Protein AF-A0A3M1Z1S6-F1 (afdb_monomer_lite)

Radius of gyration: 21.09 Å; chains: 1; bounding box: 34×53×63 Å

Sequence (111 aa):
MEQWEYLSVFIQADTKDKSIREYLKQQWPDEKPKRYSPKALMPELNKLGAEGWELMHIEPVIQGGKDDILQGGNGRWTHVYFCVFKRRKTIPAVMPVDASGRPMHGRGGGD

Foldseek 3Di:
DWDKDKDKDKDFQACPDPVLVVVCCVVPVPDDDDGLDPSSRVVVVVVCVVVQKDWDDKDFFDQDPPSDTDDDPDDDDGRMIITMIMGTDPPPPDQDADVVRHRDDDDDDDD

Structure (mmCIF, N/CA/C/O backbone):
data_AF-A0A3M1Z1S6-F1
#
_entry.id   AF-A0A3M1Z1S6-F1
#
loop_
_atom_site.group_PDB
_atom_site.id
_atom_site.type_symbol
_atom_site.label_atom_id
_atom_site.label_alt_id
_atom_site.label_comp_id
_atom_site.label_asym_id
_atom_site.label_entity_id
_atom_site.label_seq_id
_atom_site.pdbx_PDB_ins_code
_atom_site.Cartn_x
_atom_site.Cartn_y
_atom_site.Cartn_z
_atom_site.occupancy
_atom_site.B_iso_or_equiv
_atom_site.auth_seq_id
_atom_site.auth_comp_id
_atom_site.auth_asym_id
_atom_site.auth_atom_id
_atom_site.pdbx_PDB_model_num
ATOM 1 N N . MET A 1 1 ? -22.328 -0.298 22.118 1.00 73.06 1 MET A N 1
ATOM 2 C CA . MET A 1 1 ? -22.142 0.494 20.882 1.00 73.06 1 MET A CA 1
ATOM 3 C C . MET A 1 1 ? -21.032 -0.152 20.082 1.00 73.06 1 MET A C 1
ATOM 5 O O . MET A 1 1 ? -20.071 -0.607 20.693 1.00 73.06 1 MET A O 1
ATOM 9 N N . GLU A 1 2 ? -21.173 -0.230 18.762 1.00 84.12 2 GLU A N 1
ATOM 10 C CA . GLU A 1 2 ? -20.087 -0.707 17.903 1.00 84.12 2 GLU A CA 1
ATOM 11 C C . GLU A 1 2 ? -18.905 0.274 17.981 1.00 84.12 2 GLU A C 1
ATOM 13 O O . GLU A 1 2 ? -19.100 1.487 17.912 1.00 84.12 2 GLU A O 1
ATOM 18 N N . GLN A 1 3 ? -17.691 -0.247 18.172 1.00 89.75 3 GLN A N 1
ATOM 19 C CA . GLN A 1 3 ? -16.453 0.534 18.154 1.00 89.75 3 GLN A CA 1
ATOM 20 C C . GLN A 1 3 ? -15.582 0.076 16.987 1.00 89.75 3 GLN A C 1
ATOM 22 O O . GLN A 1 3 ? -15.528 -1.115 16.673 1.00 89.75 3 GLN A O 1
ATOM 27 N N . TRP A 1 4 ? -14.884 1.026 16.374 1.00 93.56 4 TRP A N 1
ATOM 28 C CA . TRP A 1 4 ? -14.003 0.788 15.237 1.00 93.56 4 TRP A CA 1
ATOM 29 C C . TRP A 1 4 ? -12.553 1.047 15.624 1.00 93.56 4 TRP A C 1
ATOM 31 O O . TRP A 1 4 ? -12.252 1.963 16.389 1.00 93.56 4 TRP A O 1
ATOM 41 N N . GLU A 1 5 ? -11.668 0.224 15.084 1.00 95.06 5 GLU A N 1
ATOM 42 C CA . GLU A 1 5 ? -10.228 0.440 15.073 1.00 95.06 5 GLU A CA 1
ATOM 43 C C . GLU A 1 5 ? -9.827 0.876 13.662 1.00 95.06 5 GLU A C 1
ATOM 45 O O . GLU A 1 5 ? -10.342 0.326 12.686 1.00 95.06 5 GLU A O 1
ATOM 50 N N . TYR A 1 6 ? -8.939 1.864 13.558 1.00 96.50 6 TYR A N 1
ATOM 51 C CA . TYR A 1 6 ? -8.454 2.401 12.287 1.00 96.50 6 TYR A CA 1
ATOM 52 C C . TYR A 1 6 ? -6.954 2.169 12.158 1.00 96.50 6 TYR A C 1
ATOM 54 O O . TYR A 1 6 ? -6.217 2.325 13.130 1.00 96.50 6 TYR A O 1
ATOM 62 N N . LEU A 1 7 ? -6.516 1.839 10.947 1.00 96.94 7 LEU A N 1
ATOM 63 C CA . LEU A 1 7 ? -5.112 1.665 10.597 1.00 96.94 7 LEU A CA 1
ATOM 64 C C . LEU A 1 7 ? -4.788 2.558 9.402 1.00 96.94 7 LEU A C 1
ATOM 66 O O . LEU A 1 7 ? -5.442 2.473 8.366 1.00 96.94 7 LEU A O 1
ATOM 70 N N . SER A 1 8 ? -3.772 3.402 9.548 1.00 96.38 8 SER A N 1
ATOM 71 C CA . SER A 1 8 ? -3.231 4.247 8.482 1.00 96.38 8 SER A CA 1
ATOM 72 C C . SER A 1 8 ? -1.816 3.792 8.152 1.00 96.38 8 SER A C 1
ATOM 74 O O . SER A 1 8 ? -0.967 3.752 9.044 1.00 96.38 8 SER A O 1
ATOM 76 N N . VAL A 1 9 ? -1.554 3.449 6.894 1.00 95.94 9 VAL A N 1
ATOM 77 C CA . VAL A 1 9 ? -0.264 2.885 6.478 1.00 95.94 9 VAL A CA 1
ATOM 78 C C . VAL A 1 9 ? 0.103 3.325 5.065 1.00 95.94 9 VAL A C 1
ATOM 80 O O . VAL A 1 9 ? -0.762 3.501 4.206 1.00 95.94 9 VAL A O 1
ATOM 83 N N . PHE A 1 10 ? 1.402 3.487 4.820 1.00 95.69 10 PHE A N 1
ATOM 84 C CA . PHE A 1 10 ? 1.942 3.664 3.478 1.00 95.69 10 PHE A CA 1
ATOM 85 C C . PHE A 1 10 ? 2.294 2.305 2.877 1.00 95.69 10 PHE A C 1
ATOM 87 O O . PHE A 1 10 ? 3.051 1.538 3.468 1.00 95.69 10 PHE A O 1
ATOM 94 N N . ILE A 1 11 ? 1.778 2.023 1.684 1.00 95.31 11 ILE A N 1
ATOM 95 C CA . ILE A 1 11 ? 2.099 0.808 0.931 1.00 95.31 11 ILE A CA 1
ATOM 96 C C . ILE A 1 11 ? 2.782 1.219 -0.370 1.00 95.31 11 ILE A C 1
ATOM 98 O O . ILE A 1 11 ? 2.310 2.104 -1.088 1.00 95.31 11 ILE A O 1
ATOM 102 N N . GLN A 1 12 ? 3.913 0.587 -0.678 1.00 94.69 12 GLN A N 1
ATOM 103 C CA . GLN A 1 12 ? 4.681 0.872 -1.885 1.00 94.69 12 GLN A CA 1
ATOM 104 C C . GLN A 1 12 ? 4.421 -0.193 -2.944 1.00 94.69 12 GLN A C 1
ATOM 106 O O . GLN A 1 12 ? 4.588 -1.389 -2.711 1.00 94.69 12 GLN A O 1
ATOM 111 N N . ALA A 1 13 ? 4.061 0.247 -4.144 1.00 93.56 13 ALA A N 1
ATOM 112 C CA . ALA A 1 13 ? 4.031 -0.607 -5.314 1.00 93.56 13 ALA A CA 1
ATOM 113 C C . ALA A 1 13 ? 5.468 -0.794 -5.831 1.00 93.56 13 ALA A C 1
ATOM 115 O O . ALA A 1 13 ? 5.873 -0.104 -6.763 1.00 93.56 13 ALA A O 1
ATOM 116 N N . ASP A 1 14 ? 6.254 -1.694 -5.230 1.00 92.69 14 ASP A N 1
ATOM 117 C CA . ASP A 1 14 ? 7.590 -2.067 -5.725 1.00 92.69 14 ASP A CA 1
ATOM 118 C C . ASP A 1 14 ? 7.728 -3.589 -5.874 1.00 92.69 14 ASP A C 1
ATOM 120 O O . ASP A 1 14 ? 7.705 -4.347 -4.909 1.00 92.69 14 ASP A O 1
ATOM 124 N N . THR A 1 15 ? 7.923 -4.057 -7.107 1.00 90.06 15 THR A N 1
ATOM 125 C CA . THR A 1 15 ? 8.121 -5.483 -7.410 1.00 90.06 15 THR A CA 1
ATOM 126 C C . THR A 1 15 ? 9.567 -5.950 -7.218 1.00 90.06 15 THR A C 1
ATOM 128 O O . THR A 1 15 ? 9.922 -7.038 -7.680 1.00 90.06 15 THR A O 1
ATOM 131 N N . LYS A 1 16 ? 10.451 -5.118 -6.650 1.00 90.44 16 LYS A N 1
ATOM 132 C CA . LYS A 1 16 ? 11.802 -5.542 -6.254 1.00 90.44 16 LYS A CA 1
ATOM 133 C C . LYS A 1 16 ? 11.783 -6.541 -5.106 1.00 90.44 16 LYS A C 1
ATOM 135 O O . LYS A 1 16 ? 12.707 -7.350 -5.019 1.00 90.44 16 LYS A O 1
ATOM 140 N N . ASP A 1 17 ? 10.754 -6.497 -4.267 1.00 89.12 17 ASP A N 1
ATOM 141 C CA . ASP A 1 17 ? 10.564 -7.497 -3.228 1.00 89.12 17 ASP A CA 1
ATOM 142 C C . ASP A 1 17 ? 10.357 -8.881 -3.864 1.00 89.12 17 ASP A C 1
ATOM 144 O O . ASP A 1 17 ? 9.532 -9.071 -4.767 1.00 89.12 17 ASP A O 1
ATOM 148 N N . LYS A 1 18 ? 11.145 -9.857 -3.403 1.00 90.38 18 LYS A N 1
ATOM 149 C CA . LYS A 1 18 ? 11.128 -11.224 -3.925 1.00 90.38 18 LYS A CA 1
ATOM 150 C C . LYS A 1 18 ? 9.766 -11.889 -3.712 1.00 90.38 18 LYS A C 1
ATOM 152 O O . LYS A 1 18 ? 9.278 -12.529 -4.640 1.00 90.38 18 LYS A O 1
ATOM 157 N N . SER A 1 19 ? 9.147 -11.695 -2.549 1.00 91.06 19 SER A N 1
ATOM 158 C CA . SER A 1 19 ? 7.844 -12.279 -2.214 1.00 91.06 19 SER A CA 1
ATOM 159 C C . SER A 1 19 ? 6.735 -11.726 -3.110 1.00 91.06 19 SER A C 1
ATOM 161 O O . SER A 1 19 ? 5.938 -12.488 -3.657 1.00 91.06 19 SER A O 1
ATOM 163 N N . ILE A 1 20 ? 6.749 -10.413 -3.369 1.00 92.94 20 ILE A N 1
ATOM 164 C CA . ILE A 1 20 ? 5.808 -9.764 -4.288 1.00 92.94 20 ILE A CA 1
ATOM 165 C C . ILE A 1 20 ? 6.009 -10.305 -5.700 1.00 92.94 20 ILE A C 1
ATOM 167 O O . ILE A 1 20 ? 5.050 -10.659 -6.383 1.00 92.94 20 ILE A O 1
ATOM 171 N N . ARG A 1 21 ? 7.259 -10.407 -6.159 1.00 91.31 21 ARG A N 1
ATOM 172 C CA . ARG A 1 21 ? 7.557 -10.911 -7.501 1.00 91.31 21 ARG A CA 1
ATOM 173 C C . ARG A 1 21 ? 7.115 -12.361 -7.691 1.00 91.31 21 ARG A C 1
ATOM 175 O O . ARG A 1 21 ? 6.601 -12.697 -8.757 1.00 91.31 21 ARG A O 1
ATOM 182 N N . GLU A 1 22 ? 7.326 -13.206 -6.688 1.00 93.25 22 GLU A N 1
ATOM 183 C CA . GLU A 1 22 ? 6.871 -14.598 -6.692 1.00 93.25 22 GLU A CA 1
ATOM 184 C C . GLU A 1 22 ? 5.346 -14.679 -6.721 1.00 93.25 22 GLU A C 1
ATOM 186 O O . GLU A 1 22 ? 4.805 -15.379 -7.576 1.00 93.25 22 GLU A O 1
ATOM 191 N N . TYR A 1 23 ? 4.660 -13.890 -5.889 1.00 94.25 23 TYR A N 1
ATOM 192 C CA . TYR A 1 23 ? 3.202 -13.779 -5.907 1.00 94.25 23 TYR A CA 1
ATOM 193 C C . TYR A 1 23 ? 2.680 -13.378 -7.293 1.00 94.25 23 TYR A C 1
ATOM 195 O O . TYR A 1 23 ? 1.826 -14.059 -7.858 1.00 94.25 23 TYR A O 1
ATOM 203 N N . LEU A 1 24 ? 3.234 -12.320 -7.896 1.00 93.75 24 LEU A N 1
ATOM 204 C CA . LEU A 1 24 ? 2.809 -11.854 -9.219 1.00 93.75 24 LEU A CA 1
ATOM 205 C C . LEU A 1 24 ? 3.034 -12.910 -10.306 1.00 93.75 24 LEU A C 1
ATOM 207 O O . LEU A 1 24 ? 2.185 -13.060 -11.177 1.00 93.75 24 LEU A O 1
ATOM 211 N N . LYS A 1 25 ? 4.140 -13.661 -10.244 1.00 93.25 25 LYS A N 1
ATOM 212 C CA . LYS A 1 25 ? 4.425 -14.745 -11.194 1.00 93.25 25 LYS A CA 1
ATOM 213 C C . LYS A 1 25 ? 3.485 -15.941 -11.010 1.00 93.25 25 LYS A C 1
ATOM 215 O O . LYS A 1 25 ? 3.181 -16.617 -11.983 1.00 93.25 25 LYS A O 1
ATOM 220 N N . GLN A 1 26 ? 3.037 -16.219 -9.787 1.00 94.56 26 GLN A N 1
ATOM 221 C CA . GLN A 1 26 ? 2.048 -17.270 -9.532 1.00 94.56 26 GLN A CA 1
ATOM 222 C C . GLN A 1 26 ? 0.662 -16.880 -10.054 1.00 94.56 26 GLN A C 1
ATOM 224 O O . GLN A 1 26 ? -0.019 -17.712 -10.642 1.00 94.56 26 GLN A O 1
ATOM 229 N N . GLN A 1 27 ? 0.254 -15.624 -9.854 1.00 94.50 27 GLN A N 1
ATOM 230 C CA . GLN A 1 27 ? -1.056 -15.134 -10.294 1.00 94.50 27 GLN A CA 1
ATOM 231 C C . GLN A 1 27 ? -1.113 -14.868 -11.807 1.00 94.50 27 GLN A C 1
ATOM 233 O O . GLN A 1 27 ? -2.132 -15.125 -12.441 1.00 94.50 27 GLN A O 1
ATOM 238 N N . TRP A 1 28 ? -0.018 -14.370 -12.391 1.00 94.00 28 TRP A N 1
ATOM 239 C CA . TRP A 1 28 ? 0.098 -14.046 -13.816 1.00 94.00 28 TRP A CA 1
ATOM 240 C C . TRP A 1 28 ? 1.426 -14.571 -14.383 1.00 94.00 28 TRP A C 1
ATOM 242 O O . TRP A 1 28 ? 2.367 -13.795 -14.569 1.00 94.00 28 TRP A O 1
ATOM 252 N N . PRO A 1 29 ? 1.533 -15.883 -14.662 1.00 92.06 29 PRO A N 1
ATOM 253 C CA . PRO A 1 29 ? 2.786 -16.503 -15.103 1.00 92.06 29 PRO A CA 1
ATOM 254 C C . PRO A 1 29 ? 3.296 -15.970 -16.447 1.00 92.06 29 PRO A C 1
ATOM 256 O O . PRO A 1 29 ? 4.510 -15.899 -16.648 1.00 92.06 29 PRO A O 1
ATOM 259 N N . ASP A 1 30 ? 2.386 -15.550 -17.326 1.00 94.12 30 ASP A N 1
ATOM 260 C CA . ASP A 1 30 ? 2.707 -15.070 -18.674 1.00 94.12 30 ASP A CA 1
ATOM 261 C C . ASP A 1 30 ? 3.011 -13.563 -18.728 1.00 94.12 30 ASP A C 1
ATOM 263 O O . ASP A 1 30 ? 3.484 -13.048 -19.743 1.00 94.12 30 ASP A O 1
ATOM 267 N N . GLU A 1 31 ? 2.773 -12.825 -17.637 1.00 89.81 31 GLU A N 1
ATOM 268 C CA . GLU A 1 31 ? 3.022 -11.387 -17.587 1.00 89.81 31 GLU A CA 1
ATOM 269 C C . GLU A 1 31 ? 4.375 -11.063 -16.948 1.00 89.81 31 GLU A C 1
ATOM 271 O O . GLU A 1 31 ? 4.709 -11.497 -15.845 1.00 89.81 31 GLU A O 1
ATOM 276 N N . LYS A 1 32 ? 5.148 -10.186 -17.598 1.00 88.38 32 LYS A N 1
ATOM 277 C CA . LYS A 1 32 ? 6.329 -9.585 -16.972 1.00 88.38 32 LYS A CA 1
ATOM 278 C C . LYS A 1 32 ? 5.888 -8.422 -16.070 1.00 88.38 32 LYS A C 1
ATOM 280 O O . LYS A 1 32 ? 5.446 -7.397 -16.599 1.00 88.38 32 LYS A O 1
ATOM 285 N N . PRO A 1 33 ? 6.045 -8.510 -14.735 1.00 85.00 33 PRO A N 1
ATOM 286 C CA . PRO A 1 33 ? 5.579 -7.458 -13.843 1.00 85.00 33 PRO A CA 1
ATOM 287 C C . PRO A 1 33 ? 6.372 -6.165 -14.064 1.00 85.00 33 PRO A C 1
ATOM 289 O O . PRO A 1 33 ? 7.607 -6.158 -14.086 1.00 85.00 33 PRO A O 1
ATOM 292 N N . LYS A 1 34 ? 5.652 -5.049 -14.236 1.00 91.50 34 LYS A N 1
ATOM 293 C CA . LYS A 1 34 ? 6.253 -3.709 -14.256 1.00 91.50 34 LYS A CA 1
ATOM 294 C C . LYS A 1 34 ? 6.686 -3.342 -12.838 1.00 91.50 34 LYS A C 1
ATOM 296 O O . LYS A 1 34 ? 5.925 -3.571 -11.903 1.00 91.50 34 LYS A O 1
ATOM 301 N N . ARG A 1 35 ? 7.855 -2.703 -12.704 1.00 91.44 35 ARG A N 1
ATOM 302 C CA . ARG A 1 35 ? 8.478 -2.399 -11.402 1.00 91.44 35 ARG A CA 1
ATOM 303 C C . ARG A 1 35 ? 7.541 -1.715 -10.407 1.00 91.44 35 ARG A C 1
ATOM 305 O O . ARG A 1 35 ? 7.532 -2.084 -9.243 1.00 91.44 35 ARG A O 1
ATOM 312 N N . TYR A 1 36 ? 6.764 -0.746 -10.884 1.00 93.69 36 TYR A N 1
ATOM 313 C CA . TYR A 1 36 ? 5.837 0.033 -10.064 1.00 93.69 36 TYR A CA 1
ATOM 314 C C . TYR A 1 36 ? 4.371 -0.281 -10.382 1.00 93.69 36 TYR A C 1
ATOM 316 O O . TYR A 1 36 ? 3.520 0.605 -10.422 1.00 93.69 36 TYR A O 1
ATOM 324 N N . SER A 1 37 ? 4.077 -1.541 -10.718 1.00 92.88 37 SER A N 1
ATOM 325 C CA . SER A 1 37 ? 2.707 -1.969 -11.002 1.00 92.88 37 SER A CA 1
ATOM 326 C C . SER A 1 37 ? 1.851 -1.903 -9.733 1.00 92.88 37 SER A C 1
ATOM 328 O O . SER 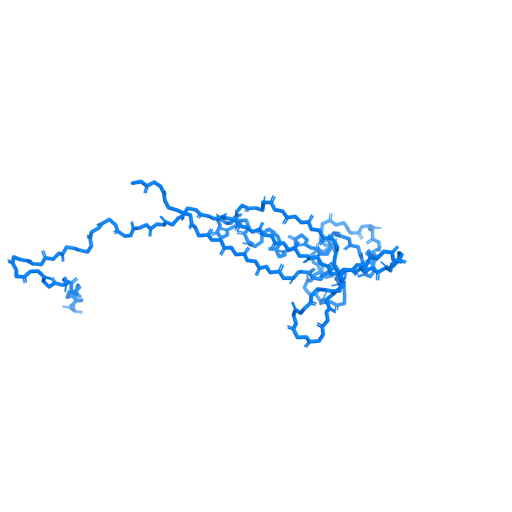A 1 37 ? 2.250 -2.495 -8.734 1.00 92.88 37 SER A O 1
ATOM 330 N N . PRO A 1 38 ? 0.638 -1.318 -9.773 1.00 92.81 38 PRO A N 1
ATOM 331 C CA . PRO A 1 38 ? -0.305 -1.384 -8.653 1.00 92.81 38 PRO A CA 1
ATOM 332 C C . PRO A 1 38 ? -0.657 -2.814 -8.215 1.00 92.81 38 PRO A C 1
ATOM 334 O O . PRO A 1 38 ? -1.027 -3.020 -7.064 1.00 92.81 38 PRO A O 1
ATOM 337 N N . LYS A 1 39 ? -0.469 -3.827 -9.082 1.00 94.81 39 LYS A N 1
ATOM 338 C CA . LYS A 1 39 ? -0.611 -5.248 -8.707 1.00 94.81 39 LYS A CA 1
ATOM 339 C C . LYS A 1 39 ? 0.318 -5.635 -7.544 1.00 94.81 39 LYS A C 1
ATOM 341 O O . LYS A 1 39 ? 0.002 -6.542 -6.784 1.00 94.81 39 LYS A O 1
ATOM 346 N N . ALA A 1 40 ? 1.439 -4.930 -7.373 1.00 95.44 40 ALA A N 1
ATOM 347 C CA . ALA A 1 40 ? 2.375 -5.129 -6.269 1.00 95.44 40 ALA A CA 1
ATOM 348 C C . ALA A 1 40 ? 1.777 -4.818 -4.885 1.00 95.44 40 ALA A C 1
ATOM 350 O O . ALA A 1 40 ? 2.309 -5.293 -3.891 1.00 95.44 40 ALA A O 1
ATOM 351 N N . LEU A 1 41 ? 0.673 -4.065 -4.812 1.00 96.38 41 LEU A N 1
ATOM 352 C CA . LEU A 1 41 ? -0.024 -3.780 -3.553 1.00 96.38 41 LEU A CA 1
ATOM 353 C C . LEU A 1 41 ? -0.821 -4.991 -3.045 1.00 96.38 41 LEU A C 1
ATOM 355 O O . LEU A 1 41 ? -1.095 -5.101 -1.853 1.00 96.38 41 LEU A O 1
ATOM 359 N N . MET A 1 42 ? -1.203 -5.905 -3.942 1.00 95.94 42 MET A N 1
ATOM 360 C CA . MET A 1 42 ? -2.161 -6.972 -3.646 1.00 95.94 42 MET A CA 1
ATOM 361 C C . MET A 1 42 ? -1.749 -7.900 -2.497 1.00 95.94 42 MET A C 1
ATOM 363 O O . MET A 1 42 ? -2.625 -8.204 -1.692 1.00 95.94 42 MET A O 1
ATOM 367 N N . PRO A 1 43 ? -0.482 -8.342 -2.354 1.00 95.50 43 PRO A N 1
ATOM 368 C CA . PRO A 1 43 ? -0.083 -9.179 -1.223 1.00 95.50 43 PRO A CA 1
ATOM 369 C C . PRO A 1 43 ? -0.399 -8.546 0.137 1.00 95.50 43 PRO A C 1
ATOM 371 O O . PRO A 1 43 ? -1.026 -9.193 0.974 1.00 95.50 43 PRO A O 1
ATOM 374 N N . GLU A 1 44 ? -0.034 -7.276 0.335 1.00 96.12 44 GLU A N 1
ATOM 375 C CA . GLU A 1 44 ? -0.260 -6.578 1.606 1.00 96.12 44 GLU A CA 1
ATOM 376 C C . GLU A 1 44 ? -1.747 -6.277 1.822 1.00 96.12 44 GLU A C 1
ATOM 378 O O . GLU A 1 44 ? -2.276 -6.509 2.906 1.00 96.12 44 GLU A O 1
ATOM 383 N N . LEU A 1 45 ? -2.462 -5.848 0.774 1.00 96.75 45 LEU A N 1
ATOM 384 C CA . LEU A 1 45 ? -3.908 -5.614 0.853 1.00 96.75 45 LEU A CA 1
ATOM 385 C C . LEU A 1 45 ? -4.679 -6.893 1.211 1.00 96.75 45 LEU A C 1
ATOM 387 O O . LEU A 1 45 ? -5.577 -6.860 2.050 1.00 96.75 45 LEU A O 1
ATOM 391 N N . ASN A 1 46 ? -4.310 -8.028 0.614 1.00 96.69 46 ASN A N 1
ATOM 392 C CA . ASN A 1 46 ? -4.935 -9.318 0.902 1.00 96.69 46 ASN A CA 1
ATOM 393 C C . ASN A 1 46 ? -4.619 -9.796 2.320 1.00 96.69 46 ASN A C 1
ATOM 395 O O . ASN A 1 46 ? -5.499 -10.334 2.989 1.00 96.69 46 ASN A O 1
ATOM 399 N N . LYS A 1 47 ? -3.383 -9.589 2.789 1.00 96.50 47 LYS A N 1
ATOM 400 C CA . LYS A 1 47 ? -2.983 -9.900 4.164 1.00 96.50 47 LYS A CA 1
ATOM 401 C C . LYS A 1 47 ? -3.819 -9.105 5.170 1.00 96.50 47 LYS A C 1
ATOM 403 O O . LYS A 1 47 ? -4.402 -9.699 6.070 1.00 96.50 47 LYS A O 1
ATOM 408 N N . LEU A 1 48 ? -3.956 -7.794 4.970 1.00 96.88 48 LEU A N 1
ATOM 409 C CA . LEU A 1 48 ? -4.794 -6.940 5.817 1.00 96.88 48 LEU A CA 1
ATOM 410 C C . LEU A 1 48 ? -6.268 -7.371 5.774 1.00 96.88 48 LEU A C 1
ATOM 412 O O . LEU A 1 48 ? -6.907 -7.483 6.820 1.00 96.88 48 LEU A O 1
ATOM 416 N N . GLY A 1 49 ? -6.786 -7.707 4.590 1.00 96.56 49 GLY A N 1
ATOM 417 C CA . GLY A 1 49 ? -8.129 -8.273 4.441 1.00 96.56 49 GLY A CA 1
ATOM 418 C C . GLY A 1 49 ? -8.329 -9.564 5.242 1.00 96.56 49 GLY A C 1
ATOM 419 O O . GLY A 1 49 ? -9.345 -9.721 5.919 1.00 96.56 49 GLY A O 1
ATOM 420 N N . ALA A 1 50 ? -7.342 -10.465 5.231 1.00 96.94 50 ALA A N 1
ATOM 421 C CA . ALA A 1 50 ? -7.372 -11.708 6.005 1.00 96.94 50 ALA A CA 1
ATOM 422 C C . ALA A 1 50 ? -7.319 -11.474 7.527 1.00 96.94 50 ALA A C 1
ATOM 424 O O . ALA A 1 50 ? -7.874 -12.259 8.292 1.00 96.94 50 ALA A O 1
ATOM 425 N N . GLU A 1 51 ? -6.707 -10.375 7.971 1.00 95.31 51 GLU A N 1
ATOM 426 C CA . GLU A 1 51 ? -6.693 -9.923 9.371 1.00 95.31 51 GLU A CA 1
ATOM 427 C C . GLU A 1 51 ? -7.993 -9.202 9.796 1.00 95.31 51 GLU A C 1
ATOM 429 O O . GLU A 1 51 ? -8.115 -8.735 10.933 1.00 95.31 51 GLU A O 1
ATOM 434 N N . GLY A 1 52 ? -8.977 -9.113 8.895 1.00 95.88 52 GLY A N 1
ATOM 435 C CA . GLY A 1 52 ? -10.275 -8.486 9.143 1.00 95.88 52 GLY A CA 1
ATOM 436 C C . GLY A 1 52 ? -10.294 -6.971 8.934 1.00 95.88 52 GLY A C 1
ATOM 437 O O . GLY A 1 52 ? -11.254 -6.319 9.349 1.00 95.88 52 GLY A O 1
ATOM 438 N N . TRP A 1 53 ? -9.257 -6.402 8.314 1.00 97.62 53 TRP A N 1
ATOM 439 C CA . TRP A 1 53 ? -9.237 -4.995 7.924 1.00 97.62 53 TRP A CA 1
ATOM 440 C C . TRP A 1 53 ? -9.993 -4.765 6.615 1.00 97.62 53 TRP A C 1
ATOM 442 O O . TRP A 1 53 ? -9.777 -5.437 5.612 1.00 97.62 53 TRP A O 1
ATOM 452 N N . GLU A 1 54 ? -10.844 -3.748 6.607 1.00 97.38 54 GLU A N 1
ATOM 453 C CA . GLU A 1 54 ? -11.561 -3.259 5.433 1.00 97.38 54 GLU A CA 1
ATOM 454 C C . GLU A 1 54 ? -10.873 -1.989 4.920 1.00 97.38 54 GLU A C 1
ATOM 456 O O . GLU A 1 54 ? -10.724 -1.021 5.671 1.00 97.38 54 GLU A O 1
ATOM 461 N N . LEU A 1 55 ? -10.446 -1.984 3.653 1.00 97.69 55 LEU A N 1
ATOM 462 C CA . LEU A 1 55 ? -9.850 -0.809 3.010 1.00 97.69 55 LEU A CA 1
ATOM 463 C C . LEU A 1 55 ? -10.919 0.272 2.808 1.00 97.69 55 LEU A C 1
ATOM 465 O O . LEU A 1 55 ? -11.904 0.059 2.107 1.00 97.69 55 LEU A O 1
ATOM 469 N N . MET A 1 56 ? -10.695 1.443 3.396 1.00 97.62 56 MET A N 1
ATOM 470 C CA . MET A 1 56 ? -11.611 2.586 3.358 1.00 97.62 56 ME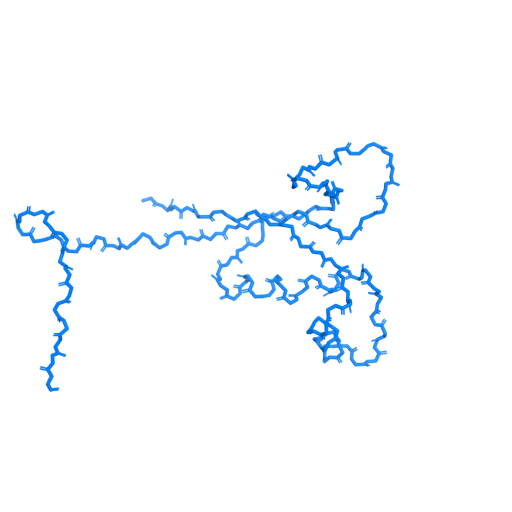T A CA 1
ATOM 471 C C . MET A 1 56 ? -11.193 3.648 2.353 1.00 97.62 56 MET A C 1
ATOM 473 O O . MET A 1 56 ? -12.039 4.269 1.713 1.00 97.62 56 MET A O 1
ATOM 477 N N . HIS A 1 57 ? -9.892 3.894 2.250 1.00 97.00 57 HIS A N 1
ATOM 478 C CA . HIS A 1 57 ? -9.350 4.932 1.392 1.00 97.00 57 HIS A CA 1
ATOM 479 C C . HIS A 1 57 ? -7.976 4.526 0.878 1.00 97.00 57 HIS A C 1
ATOM 481 O O . HIS A 1 57 ? -7.201 3.906 1.606 1.00 97.00 57 HIS A O 1
ATOM 4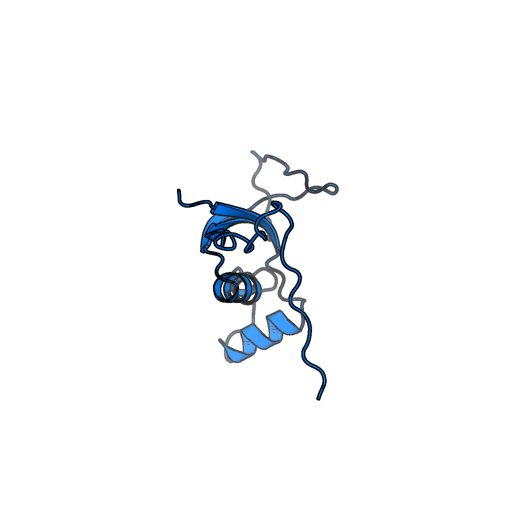87 N N . ILE A 1 58 ? -7.687 4.901 -0.364 1.00 96.56 58 ILE A N 1
ATOM 488 C CA . ILE A 1 58 ? -6.377 4.758 -0.984 1.00 96.56 58 ILE A CA 1
ATOM 489 C C . ILE A 1 58 ? -6.124 5.966 -1.883 1.00 96.56 58 ILE A C 1
ATOM 491 O O . ILE A 1 58 ? -6.948 6.285 -2.742 1.00 96.56 58 ILE A O 1
ATOM 495 N N . GLU A 1 59 ? -4.975 6.611 -1.714 1.00 93.56 59 GLU A N 1
ATOM 496 C CA . GLU A 1 59 ? -4.543 7.707 -2.579 1.00 93.56 59 GLU A CA 1
ATOM 497 C C . GLU A 1 59 ? -3.032 7.656 -2.856 1.00 93.56 59 GLU A C 1
ATOM 499 O O . GLU A 1 59 ? -2.250 7.258 -1.987 1.00 93.56 59 GLU A O 1
ATOM 504 N N . PRO A 1 60 ? -2.589 8.029 -4.069 1.00 92.75 60 PRO A N 1
ATOM 505 C CA . PRO A 1 60 ? -1.171 8.167 -4.369 1.00 92.75 60 PRO A CA 1
ATOM 506 C C . PRO A 1 60 ? -0.603 9.414 -3.680 1.00 92.75 60 PRO A C 1
ATOM 508 O O . PRO A 1 60 ? -1.132 10.513 -3.832 1.00 92.75 60 PRO A O 1
ATOM 511 N N . VAL A 1 61 ? 0.519 9.263 -2.977 1.00 92.44 61 VAL A N 1
ATOM 512 C CA . VAL A 1 61 ? 1.152 10.352 -2.216 1.00 92.44 61 VAL A CA 1
ATOM 513 C C . VAL A 1 61 ? 2.639 10.466 -2.511 1.00 92.44 61 VAL A C 1
ATOM 515 O O . VAL A 1 61 ? 3.285 9.514 -2.948 1.00 92.44 61 VAL A O 1
ATOM 518 N N . ILE A 1 62 ? 3.211 11.633 -2.233 1.00 91.25 62 ILE A N 1
ATOM 519 C CA . ILE A 1 62 ? 4.661 11.805 -2.151 1.00 91.25 62 ILE A CA 1
ATOM 520 C C . ILE A 1 62 ? 5.031 11.790 -0.668 1.00 91.25 62 ILE A C 1
ATOM 522 O O . ILE A 1 62 ? 4.809 12.776 0.031 1.00 91.25 62 ILE A O 1
ATOM 526 N N . GLN A 1 63 ? 5.569 10.663 -0.202 1.00 87.31 63 GLN A N 1
ATOM 527 C CA . GLN A 1 63 ? 6.052 10.506 1.170 1.00 87.31 63 GLN A CA 1
ATOM 528 C C . GLN A 1 63 ? 7.417 11.194 1.314 1.00 87.31 63 GLN A C 1
ATOM 530 O O . GLN A 1 63 ? 8.345 10.937 0.542 1.00 87.31 63 GLN A O 1
ATOM 535 N N . GLY A 1 64 ? 7.518 12.103 2.276 1.00 84.88 64 GLY A N 1
ATOM 536 C CA . GLY A 1 64 ? 8.753 12.726 2.723 1.00 84.88 64 GLY A CA 1
ATOM 537 C C . GLY A 1 64 ? 9.527 11.829 3.691 1.00 84.88 64 GLY A C 1
ATOM 538 O O . GLY A 1 64 ? 9.139 10.704 3.999 1.00 84.88 64 GLY A O 1
ATOM 539 N N . GLY A 1 65 ? 10.680 12.313 4.151 1.00 84.62 65 GLY A N 1
ATOM 540 C CA . GLY A 1 65 ? 11.592 11.520 4.981 1.00 84.62 65 GLY A CA 1
ATOM 541 C C . GLY A 1 65 ? 11.127 11.299 6.425 1.00 84.62 65 GLY A C 1
ATOM 542 O O . GLY A 1 65 ? 11.809 10.588 7.158 1.00 84.62 65 GLY A O 1
ATOM 543 N N . LYS A 1 66 ? 10.025 11.926 6.857 1.00 89.25 66 LYS A N 1
ATOM 544 C CA . LYS A 1 66 ? 9.504 11.854 8.232 1.00 89.25 66 LYS A CA 1
ATOM 545 C C . LYS A 1 66 ? 8.032 11.432 8.267 1.00 89.25 66 LYS A C 1
ATOM 547 O O . LYS A 1 66 ? 7.287 11.923 9.110 1.00 89.25 66 LYS A O 1
ATOM 552 N N . ASP A 1 67 ? 7.618 10.585 7.323 1.00 83.88 67 ASP A N 1
ATOM 553 C CA . ASP A 1 67 ? 6.212 10.201 7.102 1.00 83.88 67 ASP A CA 1
ATOM 554 C C . ASP A 1 67 ? 5.277 11.387 6.807 1.00 83.88 67 ASP A C 1
ATOM 556 O O . ASP A 1 67 ? 4.052 11.271 6.825 1.00 83.88 67 ASP A O 1
ATOM 560 N N . ASP A 1 68 ? 5.859 12.540 6.490 1.00 86.56 68 ASP A N 1
ATOM 561 C CA . ASP A 1 68 ? 5.171 13.726 6.030 1.00 86.56 68 ASP A CA 1
ATOM 562 C C . ASP A 1 68 ? 4.712 13.547 4.581 1.00 86.56 68 ASP A C 1
ATOM 564 O O . ASP A 1 68 ? 5.385 12.922 3.765 1.00 86.56 68 ASP A O 1
ATOM 568 N N . ILE A 1 69 ? 3.547 14.093 4.242 1.00 87.25 69 ILE A N 1
ATOM 569 C CA . ILE A 1 69 ? 3.010 14.022 2.883 1.00 87.25 69 ILE A CA 1
ATOM 570 C C . ILE A 1 69 ? 3.250 15.366 2.208 1.00 87.25 69 ILE A C 1
ATOM 572 O O . ILE A 1 69 ? 2.766 16.405 2.661 1.00 87.25 69 ILE A O 1
ATOM 576 N N . LEU A 1 70 ? 3.977 15.350 1.093 1.00 84.25 70 LEU A N 1
ATOM 577 C CA . LEU A 1 70 ? 4.104 16.531 0.255 1.00 84.25 70 LEU A CA 1
ATOM 578 C C . LEU A 1 70 ? 2.824 16.698 -0.571 1.00 84.25 70 LEU A C 1
ATOM 580 O O . LEU A 1 70 ? 2.612 15.994 -1.560 1.00 84.25 70 LEU A O 1
ATOM 584 N N . GLN A 1 71 ? 1.996 17.669 -0.188 1.00 78.00 71 GLN A N 1
ATOM 585 C CA . GLN A 1 71 ? 0.845 18.093 -0.981 1.00 78.00 71 GLN A CA 1
ATOM 586 C C . GLN A 1 71 ? 1.342 18.737 -2.286 1.00 78.00 71 GLN A C 1
ATOM 588 O O . GLN A 1 71 ? 2.050 19.745 -2.271 1.00 78.00 71 GLN A O 1
ATOM 593 N N . GLY A 1 72 ? 1.029 18.125 -3.430 1.00 64.94 72 GLY A N 1
ATOM 594 C CA . GLY A 1 72 ? 1.563 18.531 -4.731 1.00 64.94 72 GLY A CA 1
ATOM 595 C C . GLY A 1 72 ? 0.514 19.139 -5.662 1.00 64.94 72 GLY A C 1
ATOM 596 O O . GLY A 1 72 ? -0.536 18.546 -5.870 1.00 64.94 72 GLY A O 1
ATOM 597 N N . GLY A 1 73 ? 0.841 20.281 -6.282 1.00 63.16 73 GLY A N 1
ATOM 598 C CA . GLY A 1 73 ? 0.150 20.835 -7.462 1.00 63.16 73 GLY A CA 1
ATOM 599 C C . GLY A 1 73 ? 0.887 20.589 -8.790 1.00 63.16 73 GLY A C 1
ATOM 600 O O . GLY A 1 73 ? 0.344 20.829 -9.863 1.00 63.16 73 GLY A O 1
ATOM 601 N N . ASN A 1 74 ? 2.119 20.070 -8.730 1.00 65.12 74 ASN A N 1
ATOM 602 C CA . ASN A 1 74 ? 2.981 19.855 -9.893 1.00 65.12 74 ASN A CA 1
ATOM 603 C C . ASN A 1 74 ? 3.126 18.342 -10.091 1.00 65.12 74 ASN A C 1
ATOM 605 O O . ASN A 1 74 ? 3.769 17.701 -9.264 1.00 65.12 74 ASN A O 1
ATOM 609 N N . GLY A 1 75 ? 2.505 17.768 -11.127 1.00 69.25 75 GLY A N 1
ATOM 610 C CA . GLY A 1 75 ? 2.366 16.318 -11.346 1.00 69.25 75 GLY A CA 1
ATOM 611 C C . GLY A 1 75 ? 3.661 15.506 -11.206 1.00 69.25 75 GLY A C 1
ATOM 612 O O . GLY A 1 75 ? 4.416 15.349 -12.164 1.00 69.25 75 GLY A O 1
ATOM 613 N N . ARG A 1 76 ? 3.905 14.959 -10.009 1.00 84.06 76 ARG A N 1
ATOM 614 C CA . ARG A 1 76 ? 5.020 14.051 -9.711 1.00 84.06 76 ARG A CA 1
ATOM 615 C C . ARG A 1 76 ? 4.551 12.606 -9.808 1.00 84.06 76 ARG A C 1
ATOM 617 O O . ARG A 1 76 ? 3.492 12.257 -9.294 1.00 84.06 76 ARG A O 1
ATOM 624 N N . TRP A 1 77 ? 5.375 11.757 -10.413 1.00 88.88 77 TRP A N 1
ATOM 625 C CA . TRP A 1 77 ? 5.159 10.315 -10.386 1.00 88.88 77 TRP A CA 1
ATOM 626 C C . TRP A 1 77 ? 5.452 9.764 -8.993 1.00 88.88 77 TRP A C 1
ATOM 628 O O . TRP A 1 77 ? 6.494 10.061 -8.410 1.00 88.88 77 TRP A O 1
ATOM 638 N N . THR A 1 78 ? 4.553 8.924 -8.493 1.00 91.69 78 THR A N 1
ATOM 639 C CA . THR A 1 78 ? 4.733 8.178 -7.249 1.00 91.69 78 THR A CA 1
ATOM 640 C C . THR A 1 78 ? 4.322 6.726 -7.435 1.00 91.69 78 THR A C 1
ATOM 642 O O . THR A 1 78 ? 3.555 6.385 -8.334 1.00 91.69 78 THR A O 1
ATOM 645 N N . HIS A 1 79 ? 4.868 5.874 -6.582 1.00 93.31 79 HIS A N 1
ATOM 646 C CA . HIS A 1 79 ? 4.474 4.479 -6.418 1.00 93.31 79 HIS A CA 1
ATOM 647 C C . HIS A 1 79 ? 4.129 4.178 -4.951 1.00 93.31 79 HIS A C 1
ATOM 649 O O . HIS A 1 79 ? 4.003 3.016 -4.580 1.00 93.31 79 HIS A O 1
ATOM 655 N N . VAL A 1 80 ? 3.992 5.218 -4.123 1.00 94.44 80 VAL A N 1
ATOM 656 C CA . VAL A 1 80 ? 3.621 5.134 -2.710 1.00 94.44 80 VAL A CA 1
ATOM 657 C C . VAL A 1 80 ? 2.158 5.526 -2.567 1.00 94.44 80 VAL A C 1
ATOM 659 O O . VAL A 1 80 ? 1.721 6.530 -3.134 1.00 94.44 80 VAL A O 1
ATOM 662 N N . TYR A 1 81 ? 1.419 4.734 -1.800 1.00 95.06 81 TYR A N 1
ATOM 663 C CA . TYR A 1 81 ? -0.004 4.918 -1.567 1.00 95.06 81 TYR A CA 1
ATOM 664 C C . TYR A 1 81 ? -0.270 5.049 -0.076 1.00 95.06 81 TYR A C 1
ATOM 666 O O . TYR A 1 81 ? 0.147 4.192 0.705 1.00 95.06 81 TYR A O 1
ATOM 674 N N . PHE A 1 82 ? -0.981 6.102 0.312 1.00 95.50 82 PHE A N 1
ATOM 675 C CA . PHE A 1 82 ? -1.534 6.221 1.651 1.00 95.50 82 PHE A CA 1
ATOM 676 C C . PHE A 1 82 ? -2.852 5.455 1.698 1.00 95.50 82 PHE A C 1
ATOM 678 O O . PHE A 1 82 ? -3.753 5.712 0.898 1.00 95.50 82 PHE A O 1
ATOM 685 N N . CYS A 1 83 ? -2.940 4.483 2.600 1.00 97.25 83 CYS A N 1
ATOM 686 C CA . CYS A 1 83 ? -4.104 3.626 2.755 1.00 97.25 83 CYS A CA 1
ATOM 687 C C . CYS A 1 83 ? -4.680 3.776 4.163 1.00 97.25 83 CYS A C 1
ATOM 689 O O . CYS A 1 83 ? -3.942 3.763 5.152 1.00 97.25 83 CYS A O 1
ATOM 691 N N . VAL A 1 84 ? -6.005 3.867 4.251 1.00 97.62 84 VAL A N 1
ATOM 692 C CA . VAL A 1 84 ? -6.742 3.861 5.517 1.00 97.62 84 VAL A CA 1
ATOM 693 C C . VAL A 1 84 ? -7.634 2.637 5.550 1.00 97.62 84 VAL A C 1
ATOM 695 O O . VAL A 1 84 ? -8.391 2.392 4.611 1.00 97.62 84 VAL A O 1
ATOM 698 N N . PHE A 1 85 ? -7.576 1.899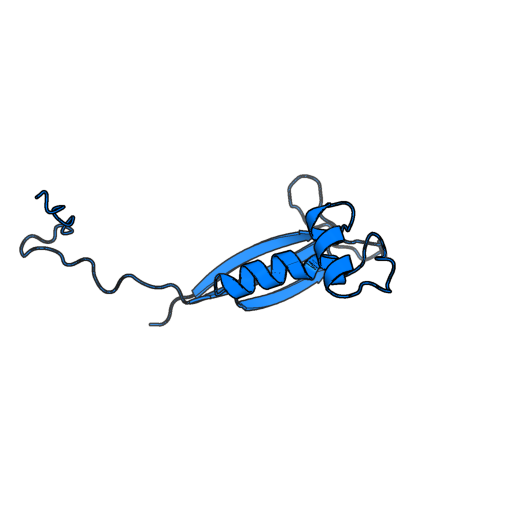 6.649 1.00 98.12 85 PHE A N 1
ATOM 699 C CA . PHE A 1 85 ? -8.385 0.719 6.905 1.00 98.12 85 PHE A CA 1
ATOM 700 C C . PHE A 1 85 ? -9.203 0.896 8.179 1.00 98.12 85 PHE A C 1
ATOM 702 O O . PHE A 1 85 ? -8.823 1.650 9.078 1.00 98.12 85 PHE A O 1
ATOM 709 N N . LYS A 1 86 ? -10.307 0.156 8.278 1.00 97.00 86 LYS A N 1
ATOM 710 C CA . LYS A 1 86 ? -11.086 0.015 9.513 1.00 97.00 86 LYS A CA 1
ATOM 711 C C . LYS A 1 86 ? -11.326 -1.459 9.830 1.00 97.00 86 LYS A C 1
ATOM 713 O O . LYS A 1 86 ? -11.430 -2.276 8.922 1.00 97.00 86 LYS A O 1
ATOM 718 N N . ARG A 1 87 ? -11.495 -1.794 11.105 1.00 95.50 87 ARG A N 1
ATOM 719 C CA . ARG A 1 87 ? -12.059 -3.081 11.542 1.00 95.50 87 ARG A CA 1
ATOM 720 C C . ARG A 1 87 ? -12.890 -2.910 12.803 1.00 95.50 87 ARG A C 1
ATOM 722 O O . ARG A 1 87 ? -12.728 -1.935 13.538 1.00 95.50 87 ARG A O 1
ATOM 729 N N . ARG A 1 88 ? -13.790 -3.855 13.070 1.00 92.81 88 ARG A N 1
ATOM 730 C CA . ARG A 1 88 ? -14.571 -3.851 14.314 1.00 92.81 88 ARG A CA 1
ATOM 731 C C . ARG A 1 88 ? -13.649 -4.156 15.487 1.00 92.81 88 ARG A C 1
ATOM 733 O O . ARG A 1 88 ? -12.935 -5.154 15.468 1.00 92.81 88 ARG A O 1
ATOM 740 N N . LYS A 1 89 ? -13.699 -3.326 16.528 1.00 87.81 89 LYS A N 1
ATOM 741 C CA . LYS A 1 89 ? -13.000 -3.608 17.777 1.00 87.81 89 LYS A CA 1
ATOM 742 C C . LYS A 1 89 ? -13.770 -4.702 18.505 1.00 87.81 89 LYS A C 1
ATOM 744 O O . LYS A 1 89 ? -14.893 -4.475 18.960 1.00 87.81 89 LYS A O 1
ATOM 749 N N . THR A 1 90 ? -13.178 -5.882 18.635 1.00 77.94 90 THR A N 1
ATOM 750 C CA . THR A 1 90 ? -13.643 -6.884 19.594 1.00 77.94 90 THR A CA 1
ATOM 751 C C . THR A 1 90 ? -13.386 -6.313 20.980 1.00 77.94 90 THR A C 1
ATOM 753 O O . THR A 1 90 ? -12.293 -6.416 21.526 1.00 77.94 90 THR A O 1
ATOM 756 N N . ILE A 1 91 ? -14.383 -5.629 21.539 1.00 65.31 91 ILE A N 1
ATOM 757 C CA . ILE A 1 91 ? -14.393 -5.315 22.963 1.00 65.31 91 ILE A CA 1
ATOM 758 C C . ILE A 1 91 ? -14.500 -6.679 23.651 1.00 65.31 91 ILE A C 1
ATOM 760 O O . ILE A 1 91 ? -15.503 -7.362 23.417 1.00 65.31 91 ILE A O 1
ATOM 764 N N . PRO A 1 92 ? -13.503 -7.124 24.442 1.00 58.34 92 PRO A N 1
ATOM 765 C CA . PRO A 1 92 ? -13.662 -8.333 25.232 1.00 58.34 92 PRO A CA 1
ATOM 766 C C . PRO A 1 92 ? -14.913 -8.129 26.078 1.00 58.34 92 PRO A C 1
ATOM 768 O O . PRO A 1 92 ? -15.001 -7.145 26.817 1.00 58.34 92 PRO A O 1
ATOM 771 N N . ALA A 1 93 ? -15.916 -8.981 25.881 1.00 53.72 93 ALA A N 1
ATOM 772 C CA . ALA A 1 93 ? -17.189 -8.877 26.569 1.00 53.72 93 ALA A CA 1
ATOM 773 C C . ALA A 1 93 ? -16.939 -9.137 28.054 1.00 53.72 93 ALA A C 1
ATOM 775 O O . ALA A 1 93 ? -16.969 -10.282 28.469 1.00 53.72 93 ALA A O 1
ATOM 776 N N . VAL A 1 94 ? -16.638 -8.071 28.803 1.00 54.59 94 VAL A N 1
ATOM 777 C CA . VAL A 1 94 ? -16.453 -8.043 30.257 1.00 54.59 94 VAL A CA 1
ATOM 778 C C . VAL A 1 94 ? -15.430 -9.084 30.728 1.00 54.59 94 VAL A C 1
ATOM 780 O O . VAL A 1 94 ? -15.741 -10.263 30.854 1.00 54.59 94 VAL A O 1
ATOM 783 N N . MET A 1 95 ? -14.201 -8.668 31.066 1.00 56.25 95 MET A N 1
ATOM 784 C CA . MET A 1 95 ? -13.382 -9.529 31.930 1.00 56.25 95 MET A CA 1
ATOM 785 C C . MET A 1 95 ? -14.235 -9.861 33.161 1.00 56.25 95 MET A C 1
ATOM 787 O O . MET A 1 95 ? -14.687 -8.909 33.803 1.00 56.25 95 MET A O 1
ATOM 791 N N . PRO A 1 96 ? -14.515 -11.143 33.474 1.00 59.12 96 PRO A N 1
ATOM 792 C CA . PRO A 1 96 ? -15.252 -11.468 34.678 1.00 59.12 96 PRO A CA 1
ATOM 793 C C . PRO A 1 96 ? -14.442 -10.912 35.841 1.00 59.12 96 PRO A C 1
ATOM 795 O O . PRO A 1 96 ? -13.313 -11.333 36.102 1.00 59.12 96 PRO A O 1
ATOM 798 N N . VAL A 1 97 ? -14.991 -9.879 36.465 1.00 63.97 97 VAL A N 1
ATOM 799 C CA . VAL A 1 97 ? -14.486 -9.385 37.729 1.00 63.97 97 VAL A CA 1
ATOM 800 C C . VAL A 1 97 ? -15.071 -10.269 38.814 1.00 63.97 97 VAL A C 1
ATOM 802 O O . VAL A 1 97 ? -16.235 -10.669 38.741 1.00 63.97 97 VAL A O 1
ATOM 805 N N . ASP A 1 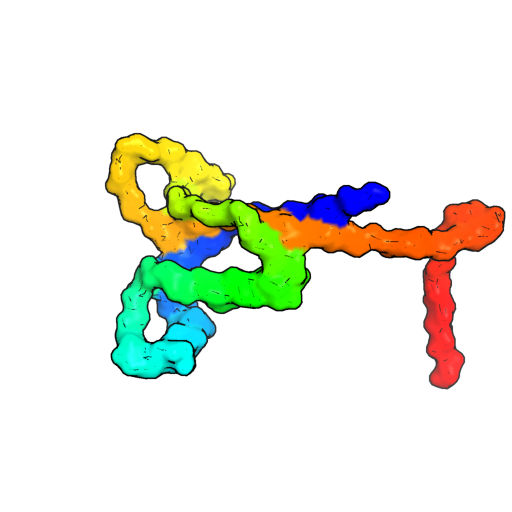98 ? -14.260 -10.622 39.801 1.00 70.12 98 ASP A N 1
ATOM 806 C CA . ASP A 1 98 ? -14.797 -11.246 41.003 1.00 70.12 98 ASP A CA 1
ATOM 807 C C . ASP A 1 98 ? -15.741 -10.276 41.747 1.00 70.12 98 ASP A C 1
ATOM 809 O O . ASP A 1 98 ? -15.862 -9.094 41.408 1.00 70.12 98 ASP A O 1
ATOM 813 N N . ALA A 1 99 ? -16.403 -10.755 42.804 1.00 68.19 99 ALA A N 1
ATOM 814 C CA . ALA A 1 99 ? -17.279 -9.932 43.645 1.00 68.19 99 ALA A CA 1
ATOM 815 C C . ALA A 1 99 ? -16.570 -8.721 44.304 1.00 68.19 99 ALA A C 1
ATOM 817 O O . ALA A 1 99 ? -17.235 -7.887 44.913 1.00 68.19 99 ALA A O 1
ATOM 818 N N . SER A 1 100 ? -15.239 -8.613 44.186 1.00 73.56 100 SER A N 1
ATOM 819 C CA . SER A 1 100 ? -14.423 -7.493 44.666 1.00 73.56 100 SER A CA 1
ATOM 820 C C . SER A 1 100 ? -13.966 -6.532 43.557 1.00 73.56 100 SER A C 1
ATOM 822 O O . SER A 1 100 ? -13.225 -5.591 43.837 1.00 73.56 100 SER A O 1
ATOM 824 N N . GLY A 1 101 ? -14.404 -6.736 42.308 1.00 61.56 101 GLY A N 1
ATOM 825 C CA . GLY A 1 101 ? -14.074 -5.868 41.178 1.00 61.56 101 GLY A CA 1
ATOM 826 C C . GLY A 1 101 ? -12.696 -6.123 40.555 1.00 61.56 101 GLY A C 1
ATOM 827 O O . GLY A 1 101 ? -12.227 -5.286 39.783 1.00 61.56 101 GLY A O 1
ATOM 828 N N . ARG A 1 102 ? -12.025 -7.243 40.866 1.00 67.00 102 ARG A N 1
ATOM 829 C CA . ARG A 1 102 ? -10.697 -7.562 40.309 1.00 67.00 102 ARG A CA 1
ATOM 830 C C . ARG A 1 102 ? -10.797 -8.470 39.083 1.00 67.00 102 ARG A C 1
ATOM 832 O O . ARG A 1 102 ? -11.592 -9.407 39.108 1.00 67.00 102 ARG A O 1
ATOM 839 N N . PRO A 1 103 ? -9.980 -8.250 38.035 1.00 63.16 103 PRO A N 1
ATOM 840 C CA . PRO A 1 103 ? -9.977 -9.105 36.852 1.00 63.16 103 PRO A CA 1
ATOM 841 C C . PRO A 1 103 ? -9.537 -10.534 37.205 1.00 63.16 103 PRO A C 1
ATOM 843 O O . PRO A 1 103 ? -8.454 -10.743 37.753 1.00 63.16 103 PRO A O 1
ATOM 846 N N . MET A 1 104 ? -10.369 -11.527 36.874 1.00 60.19 104 MET A N 1
ATOM 847 C CA . MET A 1 104 ? -10.034 -12.944 37.028 1.00 60.19 104 MET A CA 1
ATOM 848 C C . MET A 1 104 ? -8.952 -13.342 36.013 1.00 60.19 104 MET A C 1
ATOM 850 O O . MET A 1 104 ? -9.233 -13.537 34.830 1.00 60.19 104 MET A O 1
ATOM 854 N N . HIS A 1 105 ? -7.704 -13.492 36.459 1.00 63.75 105 HIS A N 1
ATOM 855 C CA . HIS A 1 105 ? -6.688 -14.205 35.685 1.00 63.75 105 HIS A CA 1
ATOM 856 C C . HIS A 1 105 ? -6.964 -15.709 35.779 1.00 63.75 105 HIS A C 1
ATOM 858 O O . HIS A 1 105 ? -6.983 -16.274 36.874 1.00 63.75 105 HIS A O 1
ATOM 864 N N . GLY A 1 106 ? -7.214 -16.349 34.632 1.00 53.06 106 GLY A N 1
ATOM 865 C CA . GLY A 1 106 ? -7.473 -17.784 34.552 1.00 53.06 106 GLY A CA 1
ATOM 866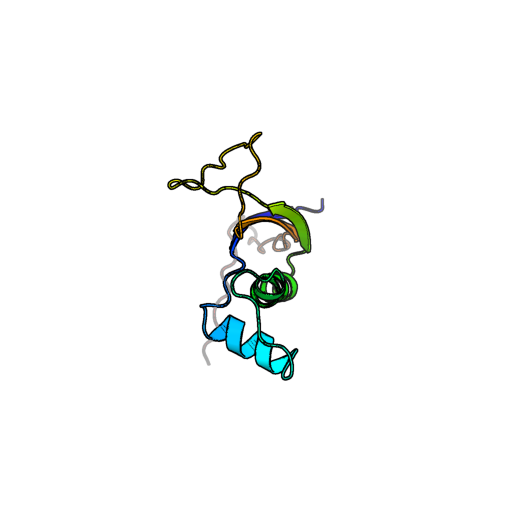 C C . GLY A 1 106 ? -6.350 -18.579 35.217 1.00 53.06 106 GLY A C 1
ATOM 867 O O . GLY A 1 106 ? -5.191 -18.475 34.819 1.00 53.06 106 GLY A O 1
ATOM 868 N N . ARG A 1 107 ? -6.688 -19.364 36.245 1.00 49.91 107 ARG A N 1
ATOM 869 C CA . ARG A 1 107 ? -5.774 -20.367 36.795 1.00 49.91 107 ARG A CA 1
ATOM 870 C C . ARG A 1 107 ? -5.551 -21.422 35.717 1.00 49.91 107 ARG A C 1
ATOM 872 O O . ARG A 1 107 ? -6.487 -22.133 35.361 1.00 49.91 107 ARG A O 1
ATOM 879 N N . GLY A 1 108 ? -4.328 -21.499 35.199 1.00 43.88 108 GLY A N 1
ATOM 880 C CA . GLY A 1 108 ? -3.886 -22.637 34.404 1.00 43.88 108 GLY A CA 1
ATOM 881 C C . GLY A 1 108 ? -4.045 -23.912 35.227 1.00 43.88 108 GLY A C 1
ATOM 882 O O . GLY A 1 108 ? -3.516 -24.000 36.335 1.00 43.88 108 GLY A O 1
ATOM 883 N N . GLY A 1 109 ? -4.823 -24.857 34.703 1.00 40.25 109 GLY A N 1
ATOM 884 C CA . GLY A 1 109 ? -4.849 -26.226 35.194 1.00 40.25 109 GLY A CA 1
ATOM 885 C C . GLY A 1 109 ? -3.528 -26.893 34.833 1.00 40.25 109 GLY A C 1
ATOM 886 O O . GLY A 1 109 ? -3.173 -26.951 33.657 1.00 40.25 109 GLY A O 1
ATOM 887 N N . GLY A 1 110 ? -2.789 -27.317 35.852 1.00 46.44 110 GLY A N 1
ATOM 888 C CA . GLY A 1 110 ? -1.758 -28.331 35.712 1.00 46.44 110 GLY A CA 1
ATOM 889 C C . GLY A 1 110 ? -2.377 -29.674 36.067 1.00 46.44 110 GLY A C 1
ATOM 890 O O . GLY A 1 110 ? -2.947 -29.790 37.152 1.00 46.44 110 GLY A O 1
ATOM 891 N N . ASP A 1 111 ? -2.258 -30.623 35.147 1.00 44.31 111 ASP A N 1
ATOM 892 C CA . ASP A 1 111 ? -2.205 -32.058 35.429 1.00 44.31 111 ASP A CA 1
ATOM 893 C C . ASP A 1 111 ? -0.788 -32.539 35.082 1.00 44.31 111 ASP A C 1
ATOM 895 O O . ASP A 1 111 ? -0.228 -32.030 34.077 1.00 44.31 111 ASP A O 1
#

Secondary structure (DSSP, 8-state):
---EEEEEEEEE--TTSHHHHHHHHHH-TTS---TT-GGGGHHHHHHHHHTTPEEEEEEEE-B-TTS-B---SS-----EEEEEEEEE----S---B-TTS-B----PPP-

pLDDT: mean 84.95, std 15.13, range [40.25, 98.12]